Protein AF-A0A139MIP5-F1 (afdb_monomer_lite)

Radius of gyration: 12.17 Å; chains: 1; bounding box: 26×18×34 Å

Sequence (73 aa):
MKIQEIYLKYKGYYAEIEAEYSHCKKTSIEWETLHLRYLIYYLVRYNIAKMQFFNPYHYRTAYRLYLEQLVVS

Foldseek 3Di:
DDLVVVCVVCVVVLVVVCVVVVVVVDDPVRSVVLSSVLSVVVCVVVVPPDPVPDDPVCSSVVSVVVVCVVVVD

pLDDT: mean 93.64, std 7.1, range [49.88, 98.0]

Structure (mmCIF, N/CA/C/O backbone):
data_AF-A0A139MIP5-F1
#
_entry.id   AF-A0A139MIP5-F1
#
loop_
_atom_site.group_PDB
_atom_site.id
_atom_site.type_symbol
_atom_site.label_atom_id
_atom_site.label_alt_id
_atom_site.label_comp_id
_atom_site.label_asym_id
_atom_site.label_entity_id
_atom_site.label_seq_id
_atom_site.pdbx_PDB_ins_code
_atom_site.Cartn_x
_atom_site.Cartn_y
_atom_site.Cartn_z
_atom_site.occupancy
_atom_site.B_iso_or_equiv
_atom_site.auth_seq_id
_atom_site.auth_comp_id
_atom_site.auth_asym_id
_atom_site.auth_atom_id
_atom_site.pdbx_PDB_model_num
ATOM 1 N N . MET A 1 1 ? -6.558 5.392 15.035 1.00 81.50 1 MET A N 1
ATOM 2 C CA . MET A 1 1 ? -5.514 4.464 14.543 1.00 81.50 1 MET A CA 1
ATOM 3 C C . MET A 1 1 ? -4.584 5.253 13.640 1.00 81.50 1 MET A C 1
ATOM 5 O O . MET A 1 1 ? -5.101 5.989 12.807 1.00 81.50 1 MET A O 1
ATOM 9 N N . LYS A 1 2 ? -3.260 5.179 13.819 1.00 89.44 2 LYS A N 1
ATOM 10 C CA . LYS A 1 2 ? -2.336 5.953 12.979 1.00 89.44 2 LYS A CA 1
ATOM 11 C C . LYS A 1 2 ? -1.929 5.129 11.761 1.00 89.44 2 LYS A C 1
ATOM 13 O O . LYS A 1 2 ? -1.403 4.031 11.902 1.00 89.44 2 LYS A O 1
ATOM 18 N N . ILE A 1 3 ? -2.154 5.671 10.565 1.00 90.88 3 ILE A N 1
ATOM 19 C CA . ILE A 1 3 ? -1.811 5.006 9.296 1.00 90.88 3 ILE A CA 1
ATOM 20 C C . ILE A 1 3 ? -0.317 4.666 9.248 1.00 90.88 3 ILE A C 1
ATOM 22 O O . ILE A 1 3 ? 0.045 3.567 8.841 1.00 90.88 3 ILE A O 1
ATOM 26 N N . GLN A 1 4 ? 0.536 5.563 9.751 1.00 93.00 4 GLN A N 1
ATOM 27 C CA . GLN A 1 4 ? 1.982 5.353 9.829 1.00 93.00 4 GLN A CA 1
ATOM 28 C C . GLN A 1 4 ? 2.362 4.099 10.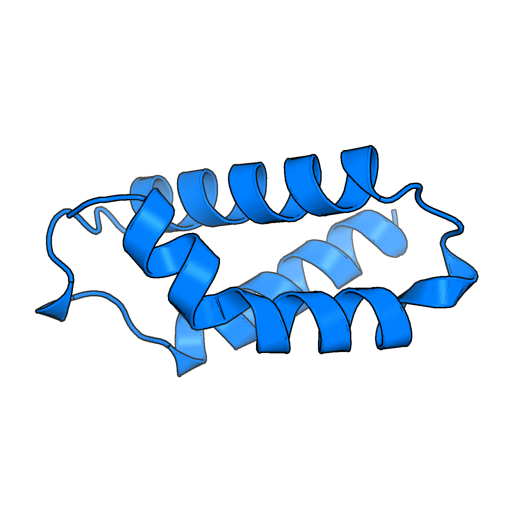635 1.00 93.00 4 GLN A C 1
ATOM 30 O O . GLN A 1 4 ? 3.248 3.359 10.219 1.00 93.00 4 GLN A O 1
ATOM 35 N N . GLU A 1 5 ? 1.679 3.814 11.750 1.00 93.25 5 GLU A N 1
ATOM 36 C CA . GLU A 1 5 ? 1.949 2.619 12.568 1.00 93.25 5 GLU A CA 1
ATOM 37 C C . GLU A 1 5 ? 1.635 1.336 11.792 1.00 93.25 5 GLU A C 1
ATOM 39 O O . GLU A 1 5 ? 2.404 0.377 11.827 1.00 93.25 5 GLU A O 1
ATOM 44 N N . ILE A 1 6 ? 0.528 1.327 11.043 1.00 94.25 6 ILE A N 1
ATOM 45 C CA . ILE A 1 6 ? 0.156 0.192 10.193 1.00 94.25 6 ILE A CA 1
ATOM 46 C C . ILE A 1 6 ? 1.155 0.038 9.049 1.00 94.25 6 ILE A C 1
ATOM 48 O O . ILE A 1 6 ? 1.626 -1.065 8.789 1.00 94.25 6 ILE A O 1
ATOM 52 N N . TYR A 1 7 ? 1.497 1.136 8.381 1.00 95.94 7 TYR A N 1
ATOM 53 C CA . TYR A 1 7 ? 2.433 1.120 7.267 1.00 95.94 7 TYR A CA 1
ATOM 54 C C . TYR A 1 7 ? 3.788 0.536 7.683 1.00 95.94 7 TYR A C 1
ATOM 56 O O . TYR A 1 7 ? 4.269 -0.405 7.055 1.00 95.94 7 TYR A O 1
ATOM 64 N N . LEU A 1 8 ? 4.351 1.013 8.799 1.00 96.00 8 LEU A N 1
ATOM 65 C CA . LEU A 1 8 ? 5.606 0.490 9.343 1.00 96.00 8 LEU A CA 1
ATOM 66 C C . LEU A 1 8 ? 5.488 -0.985 9.747 1.00 96.00 8 LEU A C 1
ATOM 68 O O . LEU A 1 8 ? 6.400 -1.761 9.467 1.00 96.00 8 LEU A O 1
ATOM 72 N N . LYS A 1 9 ? 4.353 -1.395 10.329 1.00 95.31 9 LYS A N 1
ATOM 73 C CA . LYS A 1 9 ? 4.087 -2.799 10.678 1.00 95.31 9 LYS A CA 1
ATOM 74 C C . LYS A 1 9 ? 4.110 -3.729 9.459 1.00 95.31 9 LYS A C 1
ATOM 76 O O . LYS A 1 9 ? 4.528 -4.875 9.592 1.00 95.31 9 LYS A O 1
ATOM 81 N N . TYR A 1 10 ? 3.675 -3.257 8.291 1.00 96.50 10 TYR A N 1
ATOM 82 C CA . TYR A 1 10 ? 3.628 -4.051 7.058 1.00 96.50 10 TYR A CA 1
ATOM 83 C C . TYR A 1 10 ? 4.791 -3.782 6.095 1.00 96.50 10 TYR A C 1
ATOM 85 O O . TYR A 1 10 ? 4.793 -4.333 4.999 1.00 96.50 10 TYR A O 1
ATOM 93 N N . LYS A 1 11 ? 5.815 -3.020 6.500 1.00 96.44 11 LYS A N 1
ATOM 94 C CA . LYS A 1 11 ? 6.960 -2.692 5.636 1.00 96.44 11 LYS A CA 1
ATOM 95 C C . LYS A 1 11 ? 7.668 -3.931 5.072 1.00 96.44 11 LYS A C 1
ATOM 97 O O . LYS A 1 11 ? 8.025 -3.941 3.902 1.00 96.44 11 LYS A O 1
ATOM 102 N N . GLY A 1 12 ? 7.823 -4.985 5.879 1.00 98.00 12 GLY A N 1
ATOM 103 C CA . GLY A 1 12 ? 8.394 -6.256 5.412 1.00 98.00 12 GLY A CA 1
ATOM 104 C C . GLY A 1 12 ? 7.538 -6.928 4.335 1.00 98.00 12 GLY A C 1
ATOM 105 O O . GLY A 1 12 ? 8.057 -7.352 3.313 1.00 98.00 12 GLY A O 1
ATOM 106 N N . TYR A 1 13 ? 6.216 -6.927 4.515 1.00 97.50 13 TYR A N 1
ATOM 107 C CA . TYR A 1 13 ? 5.282 -7.461 3.522 1.00 97.50 13 TYR A CA 1
ATOM 108 C C . TYR A 1 13 ? 5.295 -6.656 2.214 1.00 97.50 13 TYR A C 1
ATOM 110 O O . TYR A 1 13 ? 5.207 -7.232 1.135 1.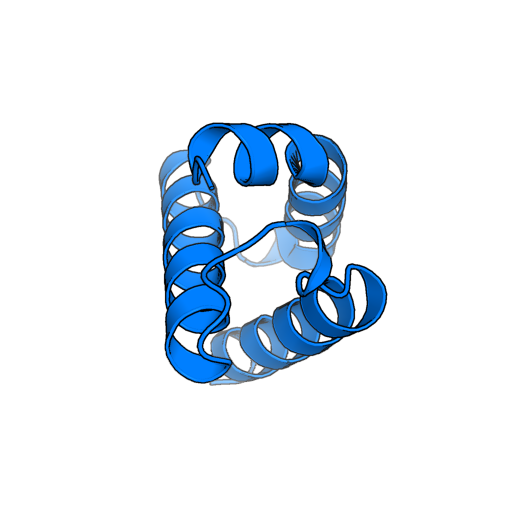00 97.50 13 TYR A O 1
ATOM 118 N N . TYR A 1 14 ? 5.431 -5.332 2.286 1.00 97.94 14 TYR A N 1
ATOM 119 C CA . TYR A 1 14 ? 5.588 -4.509 1.088 1.00 97.94 14 TYR A CA 1
ATOM 120 C C . TYR A 1 14 ? 6.867 -4.858 0.327 1.00 97.94 14 TYR A C 1
ATOM 122 O O . TYR A 1 14 ? 6.792 -5.092 -0.870 1.00 97.94 14 TYR A O 1
ATOM 13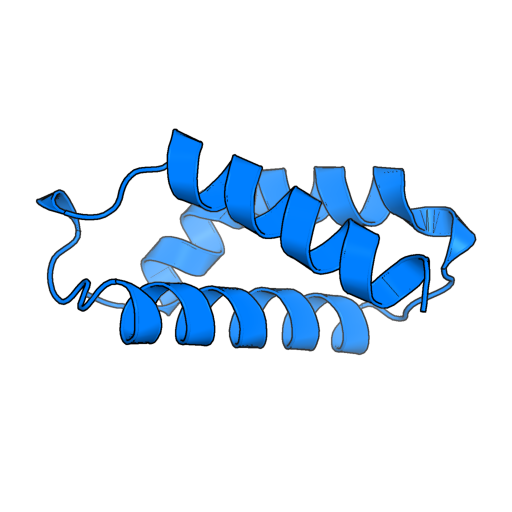0 N N . ALA A 1 15 ? 7.994 -5.037 1.020 1.00 97.62 15 ALA A N 1
ATOM 131 C CA . ALA A 1 15 ? 9.238 -5.466 0.381 1.00 97.62 15 ALA A CA 1
ATOM 132 C C . ALA A 1 15 ? 9.118 -6.841 -0.313 1.00 97.62 15 ALA A C 1
ATOM 134 O O . ALA A 1 15 ? 9.668 -7.027 -1.398 1.00 97.62 15 ALA A O 1
ATOM 135 N N . GLU A 1 16 ? 8.374 -7.790 0.272 1.00 97.50 16 GLU A N 1
ATOM 136 C CA . GLU A 1 16 ? 8.065 -9.077 -0.376 1.00 97.50 16 GLU A CA 1
ATOM 137 C C . GLU A 1 16 ? 7.294 -8.874 -1.692 1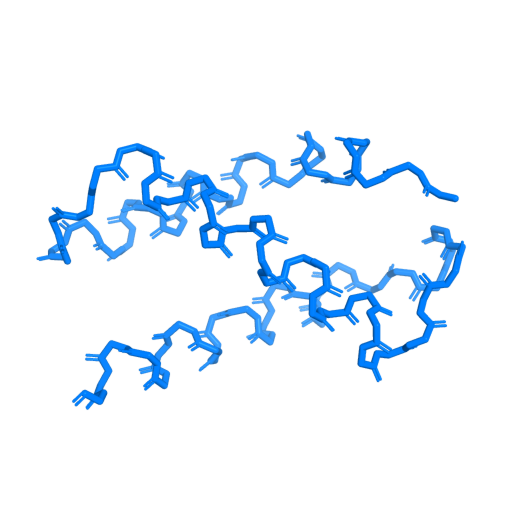.00 97.50 16 GLU A C 1
ATOM 139 O O . GLU A 1 16 ? 7.642 -9.469 -2.711 1.00 97.50 16 GLU A O 1
ATOM 144 N N . ILE A 1 17 ? 6.285 -7.997 -1.687 1.00 96.31 17 ILE A N 1
ATOM 145 C CA . ILE A 1 17 ? 5.494 -7.645 -2.874 1.00 96.31 17 ILE A CA 1
ATOM 146 C C . ILE A 1 17 ? 6.354 -6.956 -3.942 1.00 96.31 17 ILE A C 1
ATOM 148 O O . ILE A 1 17 ? 6.273 -7.313 -5.114 1.00 96.31 17 ILE A O 1
ATOM 152 N N . GLU A 1 18 ? 7.191 -5.990 -3.563 1.00 96.25 18 GLU A N 1
ATOM 153 C CA . GLU A 1 18 ? 8.075 -5.290 -4.504 1.00 96.25 18 GLU A CA 1
ATOM 154 C C . GLU A 1 18 ? 9.023 -6.265 -5.224 1.00 96.25 18 GLU A C 1
ATOM 156 O O . GLU A 1 18 ? 9.259 -6.131 -6.428 1.00 96.25 18 GLU A O 1
ATOM 161 N N . ALA A 1 19 ? 9.527 -7.278 -4.510 1.00 95.88 19 ALA A N 1
ATOM 162 C CA . ALA A 1 19 ? 10.371 -8.324 -5.083 1.00 95.88 19 ALA A CA 1
ATOM 163 C C . ALA A 1 19 ? 9.590 -9.252 -6.034 1.00 95.88 19 ALA A C 1
ATOM 165 O O . ALA A 1 19 ? 10.047 -9.512 -7.153 1.00 95.88 19 ALA A O 1
ATOM 166 N N . GLU A 1 20 ? 8.403 -9.707 -5.615 1.00 94.75 20 GLU A N 1
ATOM 167 C CA . GLU A 1 20 ? 7.492 -10.557 -6.401 1.00 94.75 20 GLU A CA 1
ATOM 168 C C . GLU A 1 20 ? 7.121 -9.890 -7.743 1.00 94.75 20 GLU A C 1
ATOM 170 O O . GLU A 1 20 ? 7.155 -10.517 -8.804 1.00 94.75 20 GLU A O 1
ATOM 175 N N . TYR A 1 21 ? 6.880 -8.577 -7.718 1.00 93.38 21 TYR A N 1
ATOM 176 C CA . TYR A 1 21 ? 6.495 -7.772 -8.879 1.00 93.38 21 TYR A CA 1
ATOM 177 C C . TYR A 1 21 ? 7.658 -6.972 -9.490 1.00 93.38 21 TYR A C 1
ATOM 179 O O . TYR A 1 21 ? 7.439 -6.007 -10.226 1.00 93.38 21 TYR A O 1
ATOM 187 N N . SER A 1 22 ? 8.909 -7.371 -9.240 1.00 92.00 22 SER A N 1
ATOM 188 C CA . SER A 1 22 ? 10.110 -6.659 -9.719 1.00 92.00 22 SER A CA 1
ATOM 189 C C . SER A 1 22 ? 10.149 -6.455 -11.243 1.00 92.00 22 SER A C 1
ATOM 191 O O . SER A 1 22 ? 10.670 -5.450 -11.734 1.00 92.00 22 SER A O 1
ATOM 193 N N . HIS A 1 23 ? 9.516 -7.350 -12.005 1.00 91.94 23 HIS A N 1
ATOM 194 C CA . HIS A 1 23 ? 9.353 -7.248 -13.458 1.00 91.94 23 HIS A CA 1
ATOM 195 C C . HIS A 1 23 ? 8.578 -5.993 -13.914 1.00 91.94 23 HIS A C 1
ATOM 197 O O . HIS A 1 23 ? 8.762 -5.549 -15.047 1.00 91.94 23 HIS A O 1
ATOM 203 N N . CYS A 1 24 ? 7.768 -5.381 -13.040 1.00 90.31 24 CYS A N 1
ATOM 204 C CA . CYS A 1 24 ? 7.027 -4.146 -13.315 1.00 90.31 24 CYS A CA 1
ATOM 205 C C . CYS A 1 24 ? 7.910 -2.882 -13.355 1.00 90.31 24 CYS A C 1
ATOM 207 O O . CYS A 1 24 ? 7.405 -1.813 -13.693 1.00 90.31 24 CYS A O 1
ATOM 209 N N . LYS A 1 25 ? 9.200 -2.978 -12.986 1.00 91.38 25 LYS A N 1
ATOM 210 C CA . LYS A 1 25 ? 10.199 -1.887 -13.028 1.00 91.38 25 LYS A CA 1
ATOM 211 C C . LYS A 1 25 ? 9.743 -0.563 -12.385 1.00 91.38 25 LYS A C 1
ATOM 213 O O . LYS A 1 25 ? 10.144 0.510 -12.830 1.00 91.38 25 LYS A O 1
ATOM 218 N N . LYS A 1 26 ? 8.920 -0.634 -11.335 1.00 93.69 26 LYS A N 1
ATOM 219 C CA . LYS A 1 26 ? 8.497 0.541 -10.563 1.00 93.69 26 LYS A CA 1
ATOM 220 C C . LYS A 1 26 ? 9.641 1.071 -9.706 1.00 93.69 26 LYS A C 1
ATOM 222 O O . LYS A 1 26 ? 10.417 0.308 -9.133 1.00 93.69 26 LYS A O 1
ATOM 227 N N . THR A 1 27 ? 9.719 2.388 -9.603 1.00 96.62 27 THR A N 1
ATOM 228 C CA . THR A 1 27 ? 10.609 3.095 -8.684 1.00 96.62 27 THR A CA 1
ATOM 229 C C . THR A 1 27 ? 10.137 2.948 -7.236 1.00 96.62 27 THR A C 1
ATOM 231 O O . THR A 1 27 ? 8.970 2.665 -6.963 1.00 96.62 27 THR A O 1
ATOM 234 N N . SER A 1 28 ? 11.038 3.209 -6.286 1.00 95.06 28 SER A N 1
ATOM 235 C CA . SER A 1 28 ? 10.718 3.170 -4.852 1.00 95.06 28 SER A CA 1
ATOM 236 C C . SER A 1 28 ? 9.551 4.100 -4.473 1.00 95.06 28 SER A C 1
ATOM 238 O O . SER A 1 28 ? 8.685 3.713 -3.694 1.00 95.06 28 SER A O 1
ATOM 240 N N . ILE A 1 29 ? 9.472 5.291 -5.079 1.00 97.25 29 ILE A N 1
ATOM 241 C CA . ILE A 1 29 ? 8.393 6.260 -4.819 1.00 97.25 29 ILE A CA 1
ATOM 242 C C . ILE A 1 29 ? 7.047 5.752 -5.352 1.00 97.25 29 ILE A C 1
ATOM 244 O O . ILE A 1 29 ? 6.009 5.944 -4.713 1.00 97.25 29 ILE A O 1
ATOM 248 N N . GLU A 1 30 ? 7.040 5.093 -6.512 1.00 96.62 30 GLU A N 1
ATOM 249 C CA . GLU A 1 30 ? 5.820 4.508 -7.075 1.00 96.62 30 GLU A CA 1
ATOM 250 C C . GLU A 1 30 ? 5.287 3.370 -6.203 1.00 96.62 30 GLU A C 1
ATOM 252 O O . GLU A 1 30 ? 4.073 3.288 -5.992 1.00 96.62 30 GLU A O 1
ATOM 257 N N . TRP A 1 31 ? 6.179 2.534 -5.665 1.00 96.81 31 TRP A N 1
ATOM 258 C CA . TRP A 1 31 ? 5.822 1.483 -4.715 1.00 96.81 31 TRP A CA 1
ATOM 259 C C . TRP A 1 31 ? 5.256 2.046 -3.419 1.00 96.81 31 TRP A C 1
ATOM 261 O O . TRP A 1 31 ? 4.124 1.722 -3.057 1.00 96.81 31 TRP A O 1
ATOM 271 N N . GLU A 1 32 ? 5.972 2.966 -2.773 1.00 96.69 32 GLU A N 1
ATOM 272 C CA . GLU A 1 32 ? 5.513 3.621 -1.545 1.00 96.69 32 GLU A CA 1
ATOM 273 C C . GLU A 1 32 ? 4.134 4.275 -1.731 1.00 96.69 32 GLU A C 1
ATOM 275 O O . GLU A 1 32 ? 3.213 4.058 -0.935 1.00 96.69 32 GLU A O 1
ATOM 280 N N . THR A 1 33 ? 3.946 4.996 -2.840 1.00 96.50 33 THR A N 1
ATOM 281 C CA . THR A 1 33 ? 2.657 5.608 -3.191 1.00 96.50 33 THR A CA 1
ATOM 282 C C . THR A 1 33 ? 1.559 4.557 -3.368 1.00 96.50 33 THR A C 1
ATOM 284 O O . THR A 1 33 ? 0.423 4.754 -2.929 1.00 96.50 33 THR A O 1
ATOM 287 N N . LEU A 1 34 ? 1.865 3.426 -4.007 1.00 96.31 34 LEU A N 1
ATOM 288 C CA . LEU A 1 34 ? 0.914 2.339 -4.226 1.00 96.31 34 LEU A CA 1
ATOM 289 C C . LEU A 1 34 ? 0.510 1.654 -2.914 1.00 96.31 34 LEU A C 1
ATOM 291 O O . LEU A 1 34 ? -0.685 1.450 -2.692 1.00 96.31 34 LEU A O 1
ATOM 295 N N . HIS A 1 35 ? 1.472 1.355 -2.040 1.00 97.31 35 HIS A N 1
ATOM 296 C CA . HIS A 1 35 ? 1.232 0.772 -0.720 1.00 97.31 35 HIS A CA 1
ATOM 297 C C . HIS A 1 35 ? 0.360 1.689 0.147 1.00 97.31 35 HIS A C 1
ATOM 299 O O . HIS A 1 35 ? -0.631 1.237 0.724 1.00 97.31 35 HIS A O 1
ATOM 305 N N . LEU A 1 36 ? 0.678 2.988 0.199 1.00 97.44 36 LEU A N 1
ATOM 306 C CA . LEU A 1 36 ? -0.092 3.974 0.963 1.00 97.44 36 LEU A CA 1
ATOM 307 C C . LEU A 1 36 ? -1.512 4.143 0.418 1.00 97.44 36 LEU A C 1
ATOM 309 O O . LEU A 1 36 ? -2.475 4.115 1.187 1.00 97.44 36 LEU A O 1
ATOM 313 N N . ARG A 1 37 ? -1.658 4.268 -0.906 1.00 96.62 37 ARG A N 1
ATOM 314 C CA . ARG A 1 37 ? -2.965 4.373 -1.565 1.00 96.62 37 ARG A CA 1
ATOM 315 C C . ARG A 1 37 ? -3.830 3.152 -1.281 1.00 96.62 37 ARG A C 1
ATOM 317 O O . ARG A 1 37 ? -4.998 3.314 -0.933 1.00 96.62 37 ARG A O 1
ATOM 324 N N . TYR A 1 38 ? -3.266 1.951 -1.393 1.00 97.38 38 TYR A N 1
ATOM 325 C CA . TYR A 1 38 ? -4.015 0.735 -1.106 1.00 97.38 38 TYR A CA 1
ATOM 326 C C . TYR A 1 38 ? -4.383 0.620 0.377 1.00 97.38 38 TYR A C 1
ATOM 328 O O . TYR A 1 38 ? -5.522 0.284 0.696 1.00 97.38 38 TYR A O 1
ATOM 336 N N . LEU A 1 39 ? -3.464 0.956 1.288 1.00 97.50 39 LEU A N 1
ATOM 337 C CA . LEU A 1 39 ? -3.747 0.980 2.720 1.00 97.50 39 LEU A CA 1
ATOM 338 C C . LEU A 1 39 ? -4.929 1.905 3.032 1.00 97.50 39 LEU A C 1
ATOM 340 O O . LEU A 1 39 ? -5.874 1.486 3.696 1.00 97.50 39 LEU A O 1
ATOM 344 N N . ILE A 1 40 ? -4.917 3.135 2.512 1.00 96.62 40 ILE A N 1
ATOM 345 C CA . ILE A 1 40 ? -6.017 4.093 2.694 1.00 96.62 40 ILE A CA 1
ATOM 346 C C . ILE A 1 40 ? -7.318 3.540 2.104 1.00 96.62 40 ILE A C 1
ATOM 348 O O . ILE A 1 40 ? -8.342 3.535 2.788 1.00 96.62 40 ILE A O 1
ATOM 352 N N . TYR A 1 41 ? -7.274 3.028 0.871 1.00 96.69 41 TYR A N 1
ATOM 353 C CA . TYR A 1 41 ? -8.426 2.410 0.217 1.00 96.69 41 TYR A CA 1
ATOM 354 C C . TYR A 1 41 ? -9.032 1.288 1.067 1.00 96.69 41 TYR A C 1
ATOM 356 O O . TYR A 1 41 ? -10.240 1.273 1.293 1.00 96.69 41 TYR A O 1
ATOM 364 N N . TYR A 1 42 ? -8.203 0.380 1.581 1.00 97.44 42 TYR A N 1
ATOM 365 C CA . TYR A 1 42 ? -8.643 -0.734 2.411 1.00 97.44 42 TYR A CA 1
ATOM 366 C C . TYR A 1 42 ? -9.319 -0.248 3.699 1.00 97.44 42 TYR A C 1
ATOM 368 O O . TYR A 1 42 ? -10.401 -0.717 4.052 1.00 97.44 42 TYR A O 1
ATOM 376 N N . LEU A 1 43 ? -8.714 0.726 4.385 1.00 96.19 43 LEU A N 1
ATOM 377 C CA . LEU A 1 43 ? -9.274 1.289 5.614 1.00 96.19 43 LEU A CA 1
ATOM 378 C C . LEU A 1 43 ? -10.639 1.945 5.378 1.00 96.19 43 LEU A C 1
ATOM 380 O O . LEU A 1 43 ? -11.563 1.715 6.160 1.00 96.19 43 LEU A O 1
ATOM 384 N N . VAL A 1 44 ? -10.772 2.715 4.294 1.00 96.56 44 VAL A N 1
ATOM 385 C CA . VAL A 1 44 ? -12.029 3.376 3.913 1.00 96.56 44 VAL A CA 1
ATOM 386 C C . VAL A 1 44 ? -13.080 2.347 3.499 1.00 96.56 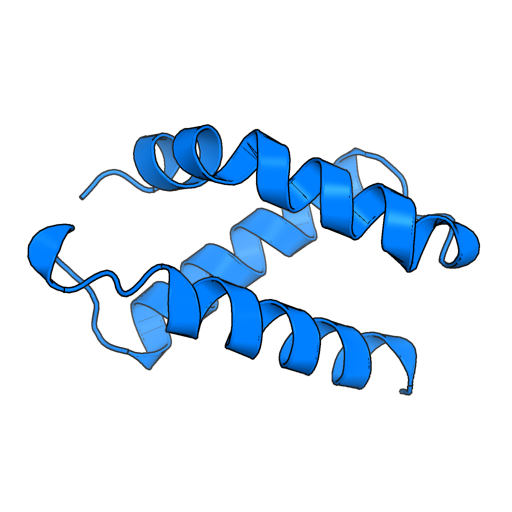44 VAL A C 1
ATOM 388 O O . VAL A 1 44 ? -14.197 2.377 4.012 1.00 96.56 44 VAL A O 1
ATOM 391 N N . ARG A 1 45 ? -12.731 1.398 2.621 1.00 96.19 45 ARG A N 1
ATOM 392 C CA . ARG A 1 45 ? -13.675 0.413 2.073 1.00 96.19 45 ARG A CA 1
ATOM 393 C C . ARG A 1 45 ? -14.299 -0.477 3.143 1.00 96.19 45 ARG A C 1
ATOM 395 O O . ARG A 1 45 ? -15.473 -0.814 3.032 1.00 96.19 45 ARG A O 1
ATOM 402 N N . TYR A 1 46 ? -13.528 -0.851 4.159 1.00 95.56 46 TYR A N 1
ATOM 403 C CA . TYR A 1 46 ? -13.991 -1.733 5.232 1.00 95.56 46 TYR A CA 1
ATOM 404 C C . TYR A 1 46 ? -14.348 -0.982 6.522 1.00 95.56 46 TYR A C 1
ATOM 406 O O . TYR A 1 46 ? -14.566 -1.615 7.553 1.00 95.56 46 TYR A O 1
ATOM 414 N N . ASN A 1 47 ? -14.417 0.356 6.473 1.00 95.62 47 ASN A N 1
ATOM 415 C CA . ASN A 1 47 ? -14.765 1.221 7.604 1.00 95.62 47 ASN A CA 1
ATOM 416 C C . ASN A 1 47 ? -13.946 0.921 8.883 1.00 95.62 47 ASN A C 1
ATOM 418 O O . ASN A 1 47 ? -14.470 0.831 9.997 1.00 95.62 47 ASN A O 1
ATOM 422 N N . ILE A 1 48 ? -12.633 0.722 8.728 1.00 94.94 48 ILE A N 1
ATOM 423 C CA . I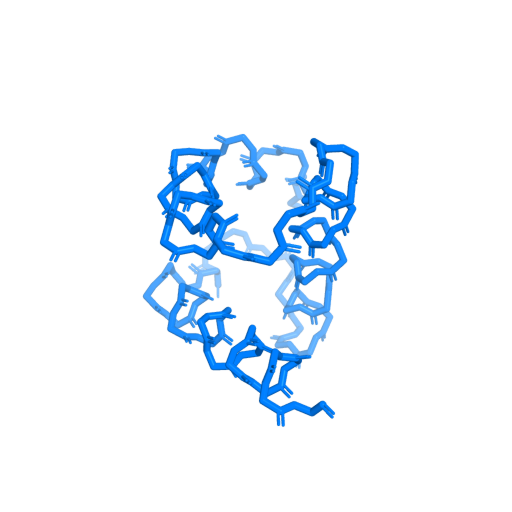LE A 1 48 ? -11.745 0.311 9.823 1.00 94.94 48 ILE A CA 1
ATOM 424 C C . ILE A 1 48 ? -11.202 1.553 10.536 1.00 94.94 48 ILE A C 1
ATOM 426 O O . ILE A 1 48 ? -10.190 2.132 10.145 1.00 94.94 48 ILE A O 1
ATOM 430 N N . ALA A 1 49 ? -11.845 1.935 11.641 1.00 91.12 49 ALA A N 1
ATOM 431 C CA . ALA A 1 49 ? -11.419 3.077 12.461 1.00 91.12 49 ALA A CA 1
ATOM 432 C C . ALA A 1 49 ? -10.468 2.704 13.625 1.00 91.12 49 ALA A C 1
ATOM 434 O O . ALA A 1 49 ? -9.762 3.563 14.171 1.00 91.12 49 ALA A O 1
ATOM 435 N N . LYS A 1 50 ? -10.437 1.424 14.031 1.00 91.56 50 LYS A N 1
ATOM 436 C CA . LYS A 1 50 ? -9.659 0.920 15.181 1.00 91.56 50 LYS A CA 1
ATOM 437 C C . LYS A 1 50 ? -8.829 -0.303 14.795 1.00 91.56 50 LYS A C 1
ATOM 439 O O . LYS A 1 50 ? -9.300 -1.159 14.054 1.00 91.56 50 LYS A O 1
ATOM 444 N N . MET A 1 51 ? -7.634 -0.424 15.379 1.00 88.19 51 MET A N 1
ATOM 445 C CA . MET A 1 51 ? -6.674 -1.489 15.052 1.00 88.19 51 MET A CA 1
ATOM 446 C C . MET A 1 51 ? -7.214 -2.900 15.324 1.00 88.19 51 MET A C 1
ATOM 448 O O . MET A 1 51 ? -6.900 -3.822 14.585 1.00 88.19 51 MET A O 1
ATOM 452 N N . GLN A 1 52 ? -8.072 -3.067 16.336 1.00 91.94 52 GLN A N 1
ATOM 453 C CA . GLN A 1 52 ? -8.706 -4.354 16.655 1.00 91.94 52 GLN A CA 1
ATOM 454 C C . GLN A 1 52 ? -9.582 -4.915 15.521 1.00 91.94 52 GLN A C 1
ATOM 456 O O . GLN A 1 52 ? -9.825 -6.113 15.477 1.00 91.94 52 GLN A O 1
ATOM 461 N N . PHE A 1 53 ? -10.062 -4.056 14.615 1.00 92.69 53 PHE A N 1
ATOM 462 C CA . PHE A 1 53 ? -10.859 -4.460 13.453 1.00 92.69 53 PHE A CA 1
ATOM 463 C C . PHE A 1 53 ? -9.997 -4.677 12.203 1.00 92.69 53 PHE A C 1
ATOM 465 O O . PHE A 1 53 ? -10.502 -5.088 11.160 1.00 92.69 53 PHE A O 1
ATOM 472 N N . PHE A 1 54 ? -8.692 -4.405 12.283 1.00 95.00 54 PHE A N 1
ATOM 473 C CA . PHE A 1 54 ? -7.777 -4.651 11.184 1.00 95.00 54 PHE A CA 1
ATOM 474 C C . PHE A 1 54 ? -7.480 -6.148 11.088 1.00 95.00 54 PHE A C 1
ATOM 476 O O . PHE A 1 54 ? -6.831 -6.712 11.965 1.00 95.00 54 PHE A O 1
ATOM 483 N N . ASN A 1 55 ? -7.900 -6.785 9.994 1.00 95.56 55 ASN A N 1
ATOM 484 C CA . ASN A 1 55 ? -7.590 -8.185 9.711 1.00 95.56 55 ASN A CA 1
ATOM 485 C C . ASN A 1 55 ? -6.328 -8.300 8.820 1.00 95.56 55 ASN A C 1
ATOM 487 O O . ASN A 1 55 ? -6.399 -7.948 7.638 1.00 95.56 55 ASN A O 1
ATOM 491 N N . PRO A 1 56 ? -5.186 -8.808 9.335 1.00 95.56 56 PRO A N 1
ATOM 492 C CA . PRO A 1 56 ? -3.938 -8.922 8.571 1.00 95.56 56 PRO A CA 1
ATOM 493 C C . PRO A 1 56 ? -4.014 -9.879 7.381 1.00 95.56 56 PRO A C 1
ATOM 495 O O . PRO A 1 56 ? -3.395 -9.636 6.347 1.00 95.56 56 PRO A O 1
ATOM 498 N N . TYR A 1 57 ? -4.733 -10.992 7.525 1.00 96.88 57 TYR A N 1
ATOM 499 C CA . TYR A 1 57 ? -4.854 -11.989 6.463 1.00 96.88 57 TYR A CA 1
ATOM 500 C C . TYR A 1 57 ? -5.671 -11.436 5.296 1.00 96.88 57 TYR A C 1
ATOM 502 O O . TYR A 1 57 ? -5.239 -11.501 4.144 1.00 96.88 57 TYR A O 1
ATOM 510 N N . HIS A 1 58 ? -6.807 -10.818 5.614 1.00 97.56 58 HIS A N 1
ATOM 511 C CA . HIS A 1 58 ? -7.664 -10.192 4.620 1.00 97.56 58 HIS A CA 1
ATOM 512 C C . HIS A 1 58 ? -6.962 -9.018 3.924 1.00 97.56 58 HIS A C 1
ATOM 514 O O . HIS A 1 58 ? -7.001 -8.934 2.702 1.00 97.56 58 HIS A O 1
ATOM 520 N N . TYR A 1 59 ? -6.237 -8.175 4.672 1.00 97.50 59 TYR A N 1
ATOM 521 C CA . TYR A 1 59 ? -5.457 -7.074 4.099 1.00 97.50 59 TYR A CA 1
ATOM 522 C C . TYR A 1 59 ? -4.445 -7.552 3.056 1.00 97.50 59 TYR A C 1
ATOM 524 O O . TYR A 1 59 ? -4.436 -7.043 1.936 1.00 97.50 59 TYR A O 1
ATOM 532 N N . ARG A 1 60 ? -3.627 -8.554 3.411 1.00 97.31 60 ARG A N 1
ATOM 533 C CA . ARG A 1 60 ? -2.601 -9.106 2.515 1.00 97.31 60 ARG A CA 1
ATOM 534 C C . ARG A 1 60 ? -3.222 -9.743 1.274 1.00 97.31 60 ARG A C 1
ATOM 536 O O . ARG A 1 60 ? -2.836 -9.412 0.159 1.00 97.31 60 ARG A O 1
ATOM 543 N N . THR A 1 61 ? -4.227 -10.593 1.469 1.00 97.00 61 THR A N 1
ATOM 544 C CA . THR A 1 61 ? -4.898 -11.302 0.369 1.00 97.00 61 THR A CA 1
ATOM 545 C C . THR A 1 61 ? -5.564 -10.326 -0.596 1.00 97.00 61 THR A C 1
ATOM 547 O O . THR A 1 61 ? -5.326 -10.386 -1.797 1.00 97.00 61 THR A O 1
ATOM 550 N N . ALA A 1 62 ? -6.330 -9.366 -0.073 1.00 97.31 62 ALA A N 1
ATOM 551 C CA . ALA A 1 62 ? -6.973 -8.357 -0.902 1.00 97.31 62 ALA A CA 1
ATOM 552 C C . ALA A 1 62 ? -5.949 -7.447 -1.605 1.00 97.31 62 ALA A C 1
ATOM 554 O O . ALA A 1 62 ? -6.220 -6.988 -2.712 1.00 97.31 62 ALA A O 1
ATOM 555 N N . TYR A 1 63 ? -4.769 -7.210 -1.005 1.00 97.38 63 TYR A N 1
ATOM 556 C CA . TYR A 1 63 ? -3.744 -6.397 -1.658 1.00 97.38 63 TYR A CA 1
ATOM 557 C C . TYR A 1 63 ? -3.153 -7.093 -2.878 1.00 97.38 63 TYR A C 1
ATOM 559 O O . TYR A 1 63 ? -3.011 -6.462 -3.921 1.00 97.38 63 TYR A O 1
ATOM 567 N N . ARG A 1 64 ? -2.860 -8.393 -2.770 1.00 95.69 64 ARG A N 1
ATOM 568 C CA . ARG A 1 64 ? -2.393 -9.182 -3.916 1.00 95.69 64 ARG A CA 1
ATOM 569 C C . ARG A 1 64 ? -3.410 -9.172 -5.051 1.00 95.69 64 ARG A C 1
ATOM 571 O O . ARG A 1 64 ? -3.051 -8.801 -6.157 1.00 95.69 64 ARG A O 1
ATOM 578 N N . LEU A 1 65 ? -4.684 -9.431 -4.751 1.00 94.94 65 LEU A N 1
ATOM 579 C CA . LEU A 1 65 ? -5.756 -9.373 -5.755 1.00 94.94 65 LEU A CA 1
ATOM 580 C C . LEU A 1 65 ? -5.858 -7.992 -6.426 1.00 94.94 65 LEU A C 1
ATOM 582 O O . LEU A 1 65 ? -6.066 -7.894 -7.632 1.00 94.94 65 LEU A O 1
ATOM 586 N N . TYR A 1 66 ? -5.691 -6.914 -5.656 1.00 94.56 66 TYR A N 1
ATOM 587 C CA . TYR A 1 66 ? -5.672 -5.553 -6.195 1.00 94.56 66 TYR A CA 1
ATOM 588 C C . TYR A 1 66 ? -4.484 -5.311 -7.139 1.00 94.56 66 TYR A C 1
ATOM 590 O O . TYR A 1 66 ? -4.643 -4.656 -8.168 1.00 94.56 66 TYR A O 1
ATOM 598 N N . LEU A 1 67 ? -3.304 -5.841 -6.810 1.00 93.69 67 LEU A N 1
ATOM 599 C CA . LEU A 1 67 ? -2.115 -5.745 -7.659 1.00 93.69 67 LEU A CA 1
ATOM 600 C C . LEU A 1 67 ? -2.246 -6.580 -8.928 1.00 93.69 67 LEU A C 1
ATOM 602 O O . LEU A 1 67 ? -1.945 -6.072 -10.002 1.00 93.69 67 LEU A O 1
ATOM 606 N N . GLU A 1 68 ? -2.747 -7.810 -8.825 1.00 92.06 68 GLU A N 1
ATOM 607 C CA . GLU A 1 68 ? -3.023 -8.668 -9.981 1.00 92.06 68 GLU A CA 1
ATOM 608 C C . GLU A 1 68 ? -3.937 -7.950 -10.977 1.00 92.06 68 GLU A C 1
ATOM 610 O O . GLU A 1 68 ? -3.618 -7.865 -12.159 1.00 92.06 68 GLU A O 1
ATOM 615 N N . GLN A 1 69 ? -5.023 -7.335 -10.498 1.00 89.75 69 GLN A N 1
ATOM 616 C CA . GLN A 1 69 ? -5.926 -6.559 -11.352 1.00 89.75 69 GLN A CA 1
ATOM 617 C C . GLN A 1 69 ? -5.246 -5.343 -11.989 1.00 89.75 69 GLN A C 1
ATOM 619 O O . GLN A 1 69 ? -5.526 -5.028 -13.140 1.00 89.75 69 GLN A O 1
ATOM 624 N N . LEU A 1 70 ? -4.354 -4.662 -11.268 1.00 87.50 70 LEU A N 1
ATOM 625 C CA . LEU A 1 70 ? -3.619 -3.503 -11.783 1.00 87.50 70 LEU A CA 1
ATOM 626 C C . LEU A 1 70 ? -2.545 -3.853 -12.816 1.00 87.50 70 LEU A C 1
ATOM 628 O O . LEU A 1 70 ? -2.226 -3.005 -13.640 1.00 87.50 70 LEU A O 1
ATOM 632 N N . VAL A 1 71 ? -1.940 -5.036 -12.710 1.00 79.62 71 VAL A N 1
ATOM 633 C CA . VAL A 1 71 ? -0.799 -5.460 -13.540 1.00 79.62 71 VAL A CA 1
ATOM 634 C C . VAL A 1 71 ? -1.256 -6.254 -14.766 1.00 79.62 71 VAL A C 1
ATOM 636 O O . VAL A 1 71 ? -0.583 -6.229 -15.790 1.00 79.62 71 VAL A O 1
ATOM 639 N N . VAL A 1 72 ? -2.393 -6.951 -14.674 1.00 64.69 72 VAL A N 1
ATOM 640 C CA . VAL A 1 72 ? -3.015 -7.671 -15.801 1.00 64.69 72 VAL A CA 1
ATOM 641 C C . VAL A 1 72 ? -3.834 -6.731 -16.708 1.00 64.69 72 VAL A C 1
ATOM 643 O O . VAL A 1 72 ? -4.198 -7.128 -17.814 1.00 64.69 72 VAL A O 1
ATOM 646 N N . SER A 1 73 ? -4.105 -5.497 -16.266 1.00 49.88 73 SER A N 1
ATOM 647 C CA . SER A 1 73 ? -4.734 -4.435 -17.074 1.00 49.88 73 SER A CA 1
ATOM 648 C C . SER A 1 73 ? -3.714 -3.676 -17.916 1.00 49.88 73 SER A C 1
ATOM 650 O O . SER A 1 73 ? -4.055 -3.337 -19.070 1.00 49.88 73 SER A O 1
#

Secondary structure (DSSP, 8-state):
--HHHHHHHTHHHHHHHHHHTGGG---HHHHHHHHHHHHHHHHHHTT--SGGG--HHHHHHHHHHHHHHHHH-